Protein AF-A0A7J4L629-F1 (afdb_monomer)

Solvent-accessible surface area (backbone atoms only — not comparable to full-atom values): 3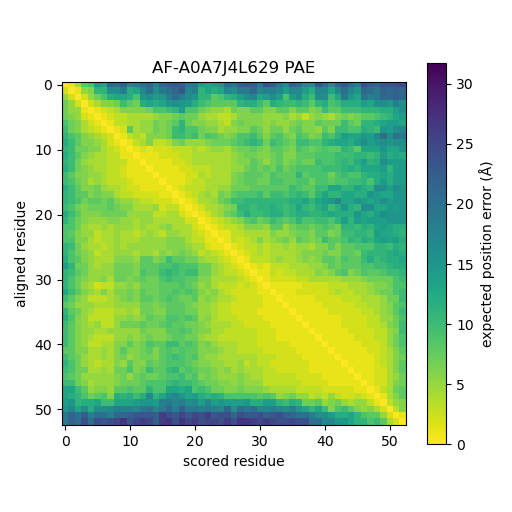501 Å² total; per-residue (Å²): 134,86,80,90,66,77,73,92,62,69,53,71,57,52,39,47,73,73,74,47,87,77,92,82,77,87,69,49,79,77,50,41,57,56,43,49,53,54,47,52,53,50,52,51,49,53,50,59,66,68,60,74,125

Foldseek 3Di:
DDPLADDPDPVCVVCVVVVHHDDDDDDDPVVCVVRVVVNVVVVVVVVVVVPDD

Radius of gyration: 13.72 Å; Cα contacts (8 Å, |Δi|>4): 13; chains: 1; bounding box: 35×28×29 Å

Secondary structure (DSSP, 8-state):
--------SSHHHHHHHTT---------HHHHHHHHHHHHHHHHHHHHHH---

Sequence (53 aa):
MEKSKLVRDKIPQIIKNNGDKSVFHIASDEEYGSKLNEKLIEEVNEWSSSQTI

Mean predicted aligned error: 7.44 Å

pLDDT: mean 79.47, std 10.56, range [42.5, 90.12]

Structure (mmCIF, N/CA/C/O backbone):
data_AF-A0A7J4L629-F1
#
_entry.id   AF-A0A7J4L629-F1
#
loop_
_atom_site.group_PDB
_atom_site.id
_atom_site.type_symbol
_atom_site.label_atom_id
_atom_site.label_alt_id
_atom_site.label_comp_id
_atom_site.label_asym_id
_atom_site.label_entity_id
_atom_site.label_seq_id
_atom_site.pdbx_PDB_ins_code
_atom_site.Cartn_x
_atom_site.Cartn_y
_atom_site.Cartn_z
_atom_site.occupancy
_atom_site.B_iso_or_equiv
_atom_site.auth_seq_id
_atom_site.auth_comp_id
_atom_site.auth_asym_id
_atom_site.auth_atom_id
_atom_site.pdbx_PDB_model_num
ATOM 1 N N . MET A 1 1 ? 9.166 7.773 11.813 1.00 42.50 1 MET A N 1
ATOM 2 C CA . MET A 1 1 ? 9.278 7.306 10.416 1.00 42.50 1 MET A CA 1
ATOM 3 C C . MET A 1 1 ? 7.868 7.240 9.860 1.00 42.50 1 MET A C 1
ATOM 5 O O . MET A 1 1 ? 7.105 6.385 10.291 1.00 42.50 1 MET A O 1
ATOM 9 N N . GLU A 1 2 ? 7.480 8.188 9.010 1.00 47.50 2 GLU A N 1
ATOM 10 C CA . GLU A 1 2 ? 6.177 8.145 8.338 1.00 47.50 2 GLU A CA 1
ATOM 11 C C . GLU A 1 2 ? 6.265 7.165 7.163 1.00 47.50 2 GLU A C 1
ATOM 13 O O . GLU A 1 2 ? 7.021 7.386 6.220 1.00 47.50 2 GLU A O 1
ATOM 18 N N . LYS A 1 3 ? 5.540 6.042 7.240 1.00 58.38 3 LYS A N 1
ATOM 19 C CA . LYS A 1 3 ? 5.429 5.090 6.127 1.00 58.38 3 LYS A CA 1
ATOM 20 C C . LYS A 1 3 ? 4.283 5.530 5.218 1.00 58.38 3 LYS A C 1
ATOM 22 O O . LYS A 1 3 ? 3.157 5.053 5.363 1.00 58.38 3 LYS A O 1
ATOM 27 N N . SER A 1 4 ? 4.574 6.434 4.286 1.00 68.00 4 SER A N 1
ATOM 28 C CA . SER A 1 4 ? 3.666 6.819 3.196 1.00 68.00 4 SER A CA 1
ATOM 29 C C . SER A 1 4 ? 3.568 5.689 2.170 1.00 68.00 4 SER A C 1
ATOM 31 O O . SER A 1 4 ? 4.116 5.773 1.075 1.00 68.00 4 SER A O 1
ATOM 33 N N . LYS A 1 5 ? 2.906 4.594 2.551 1.00 73.31 5 LYS A N 1
ATOM 34 C CA . LYS A 1 5 ? 2.716 3.414 1.703 1.00 73.31 5 LYS A CA 1
ATOM 35 C C . LYS A 1 5 ? 1.377 3.468 0.978 1.00 73.31 5 LYS A C 1
ATOM 37 O O . LYS A 1 5 ? 0.364 3.875 1.550 1.00 73.31 5 LYS A O 1
ATOM 42 N N . LEU A 1 6 ? 1.357 2.989 -0.262 1.00 80.88 6 LEU A N 1
ATOM 43 C CA . LEU A 1 6 ? 0.108 2.775 -0.982 1.00 80.88 6 LEU A CA 1
ATOM 44 C C . LEU A 1 6 ? -0.658 1.618 -0.325 1.00 80.88 6 LEU A C 1
ATOM 46 O O . LEU A 1 6 ? -0.176 0.486 -0.287 1.00 80.88 6 LEU A O 1
ATOM 50 N N . VAL A 1 7 ? -1.852 1.902 0.195 1.00 74.75 7 VAL A N 1
ATOM 51 C CA . VAL A 1 7 ? -2.795 0.895 0.701 1.00 74.75 7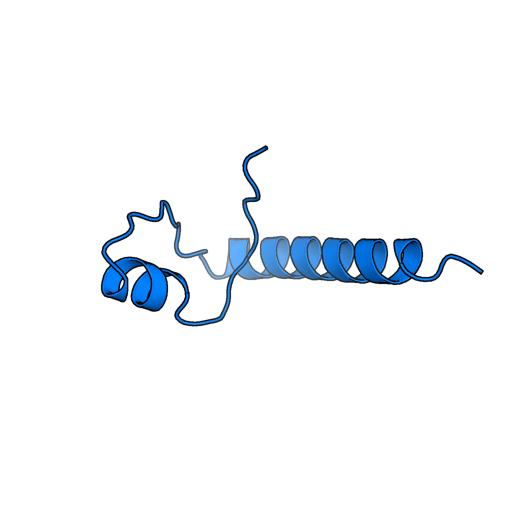 VAL A CA 1
ATOM 52 C C . VAL A 1 7 ? -3.981 0.811 -0.256 1.00 74.75 7 VAL A C 1
ATOM 54 O O . VAL A 1 7 ? -4.677 1.797 -0.474 1.00 74.75 7 VAL A O 1
ATOM 57 N N . ARG A 1 8 ? -4.191 -0.361 -0.866 1.00 76.25 8 ARG A N 1
ATOM 58 C CA . ARG A 1 8 ? -5.326 -0.609 -1.780 1.00 76.25 8 ARG A CA 1
ATOM 59 C C . ARG A 1 8 ? -6.591 -1.059 -1.050 1.00 76.25 8 ARG A C 1
ATOM 61 O O . ARG A 1 8 ? -7.687 -0.955 -1.590 1.00 76.25 8 ARG A O 1
ATOM 68 N N . ASP A 1 9 ? -6.426 -1.562 0.166 1.00 75.62 9 ASP A N 1
ATOM 69 C CA . ASP A 1 9 ? -7.510 -2.021 1.021 1.00 75.62 9 ASP A CA 1
ATOM 70 C C . ASP A 1 9 ? -8.254 -0.855 1.678 1.00 75.62 9 ASP A C 1
ATOM 72 O O . ASP A 1 9 ? -7.750 0.265 1.791 1.00 75.62 9 ASP A O 1
ATOM 76 N N . LYS A 1 10 ? -9.441 -1.138 2.226 1.00 80.25 10 LYS A N 1
ATOM 77 C CA . LYS A 1 10 ? -10.245 -0.182 3.009 1.00 80.25 10 LYS A CA 1
ATOM 78 C C . LYS A 1 10 ? -9.628 0.151 4.381 1.00 80.25 10 LYS A C 1
ATOM 80 O O . LYS A 1 10 ? -10.354 0.471 5.318 1.00 80.25 10 LYS A O 1
ATOM 85 N N . ILE A 1 11 ? -8.301 0.111 4.514 1.00 82.19 11 ILE A N 1
ATOM 86 C CA . ILE A 1 11 ? -7.547 0.396 5.743 1.00 82.19 11 ILE A CA 1
A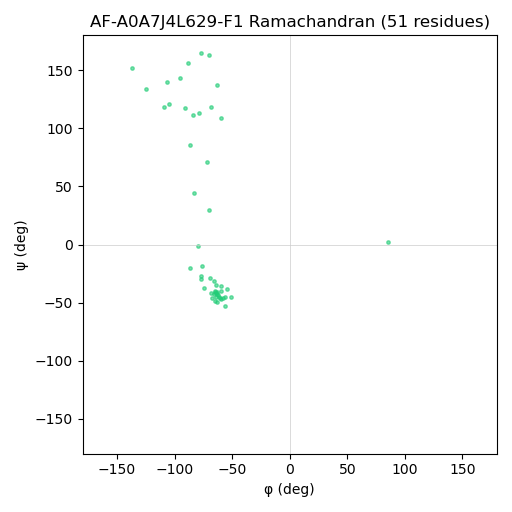TOM 87 C C . ILE A 1 11 ? -7.958 1.734 6.367 1.00 82.19 11 ILE A C 1
ATOM 89 O O . ILE A 1 11 ? -8.238 1.732 7.564 1.00 82.19 11 ILE A O 1
ATOM 93 N N . PRO A 1 12 ? -8.117 2.847 5.615 1.00 78.94 12 PRO A N 1
ATOM 94 C CA . PRO A 1 12 ? -8.589 4.095 6.215 1.00 78.94 12 PRO A CA 1
ATOM 95 C C . PRO A 1 12 ? -9.972 3.962 6.865 1.00 78.94 12 PRO A C 1
ATOM 97 O O . PRO A 1 12 ? -10.224 4.546 7.918 1.00 78.94 12 PRO A O 1
ATOM 100 N N . GLN A 1 13 ? -10.868 3.159 6.277 1.00 81.12 13 GLN A N 1
ATOM 101 C CA . GLN A 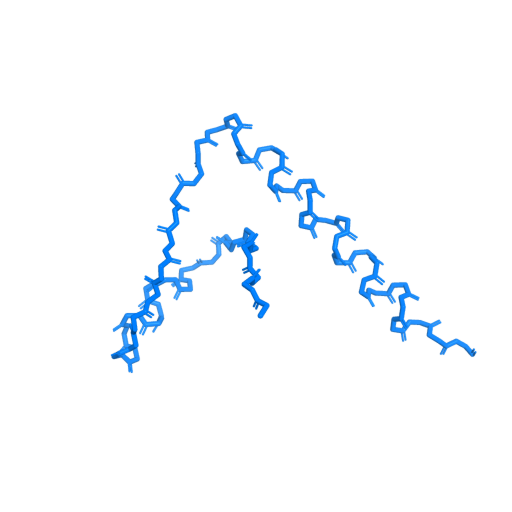1 13 ? -12.186 2.899 6.857 1.00 81.12 13 GLN A CA 1
ATOM 102 C C . GLN A 1 13 ? -12.122 1.965 8.064 1.00 81.12 13 GLN A C 1
ATOM 104 O O . GLN A 1 13 ? -12.846 2.194 9.026 1.00 81.12 13 GLN A O 1
ATOM 109 N N . ILE A 1 14 ? -11.251 0.954 8.044 1.00 84.50 14 ILE A N 1
AT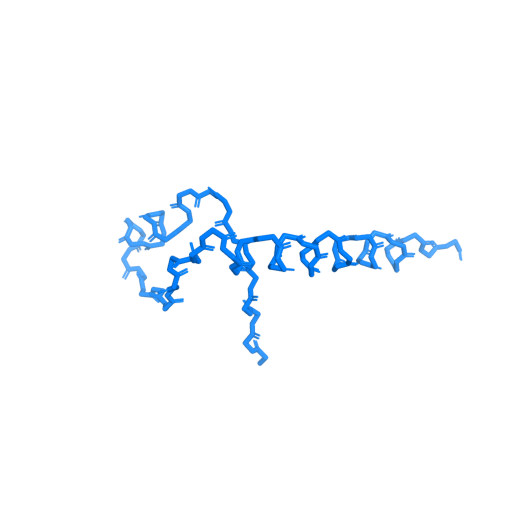OM 110 C CA . ILE A 1 14 ? -11.034 0.048 9.180 1.00 84.50 14 ILE A CA 1
ATOM 111 C C . ILE A 1 14 ? -10.467 0.827 10.376 1.00 84.50 14 ILE A C 1
ATOM 113 O O . ILE A 1 14 ? -10.983 0.703 11.481 1.00 84.50 14 ILE A O 1
ATOM 117 N N . ILE A 1 15 ? -9.474 1.694 10.145 1.00 83.75 15 ILE A N 1
ATOM 118 C CA . ILE A 1 15 ? -8.893 2.580 11.168 1.00 83.75 15 ILE A CA 1
ATOM 119 C C . ILE A 1 15 ? -9.970 3.504 11.745 1.00 83.75 15 ILE A C 1
ATOM 121 O O . ILE A 1 15 ? -10.129 3.582 12.961 1.00 83.75 15 ILE A O 1
ATOM 125 N N . LYS A 1 16 ? -10.775 4.132 10.876 1.00 84.25 16 LYS A N 1
ATOM 126 C CA . LYS A 1 16 ? -11.902 4.972 11.303 1.00 84.25 16 LYS A CA 1
ATOM 127 C C . LYS A 1 16 ? -12.923 4.186 12.133 1.00 84.25 16 LYS A C 1
ATOM 129 O O . LYS A 1 16 ? -13.446 4.719 13.106 1.00 84.25 16 LYS A O 1
ATOM 134 N N . ASN A 1 17 ? -13.207 2.937 11.761 1.00 85.62 17 ASN A N 1
ATOM 135 C CA . ASN A 1 17 ? -14.139 2.069 12.479 1.00 85.62 17 ASN A CA 1
ATOM 136 C C . ASN A 1 17 ? -13.606 1.638 13.855 1.00 85.62 17 ASN A C 1
ATOM 138 O O . ASN A 1 17 ? -14.391 1.438 14.775 1.00 85.62 17 ASN A O 1
ATOM 142 N N . ASN A 1 18 ? -12.285 1.558 14.014 1.00 86.81 18 ASN A N 1
ATOM 143 C CA . ASN A 1 18 ? -11.634 1.295 15.298 1.00 86.81 18 ASN A CA 1
ATOM 144 C C . ASN A 1 18 ? -11.535 2.542 16.199 1.00 86.81 18 ASN A C 1
ATOM 146 O O . ASN A 1 18 ? -11.051 2.440 17.321 1.00 86.81 18 ASN A O 1
ATOM 150 N N . GLY A 1 19 ? -12.007 3.709 15.742 1.00 86.88 19 GLY A N 1
ATOM 151 C CA . GLY A 1 19 ? -11.955 4.969 16.494 1.00 86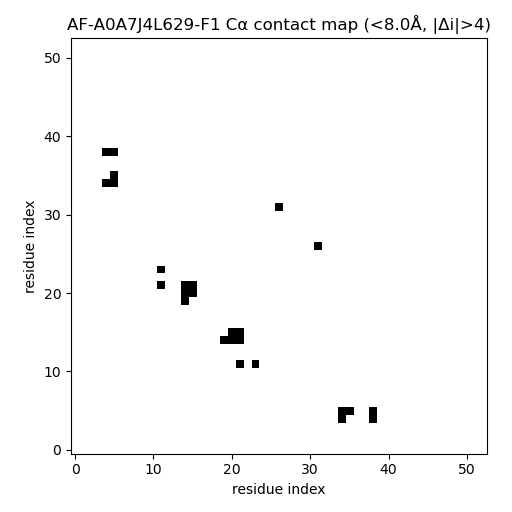.88 19 GLY A CA 1
ATOM 152 C C . GLY A 1 19 ? -10.640 5.741 16.349 1.00 86.88 19 GLY A C 1
ATOM 153 O O . GLY A 1 19 ? -10.497 6.819 16.927 1.00 86.88 19 GLY A O 1
ATOM 154 N N . ASP A 1 20 ? -9.708 5.235 15.543 1.00 84.44 20 ASP A N 1
ATOM 155 C CA . ASP A 1 20 ? -8.416 5.860 15.288 1.00 84.44 20 ASP A CA 1
ATOM 156 C C . ASP A 1 20 ? -8.479 6.856 14.119 1.00 84.44 20 ASP A C 1
ATOM 158 O O . ASP A 1 20 ? -9.333 6.787 13.225 1.00 84.44 20 ASP A O 1
ATOM 162 N N . LYS A 1 21 ? -7.544 7.813 14.104 1.00 77.88 21 LYS A N 1
ATOM 163 C CA . LYS A 1 21 ? -7.412 8.812 13.033 1.00 77.88 21 LYS A CA 1
ATOM 164 C C . LYS A 1 21 ? -6.222 8.465 12.144 1.00 77.88 21 LYS A C 1
ATOM 166 O O . LYS A 1 21 ? -5.092 8.423 12.617 1.00 77.88 21 LYS A O 1
ATOM 171 N N . SER A 1 22 ? -6.474 8.262 10.851 1.00 79.25 22 SER A N 1
ATOM 172 C CA . SER A 1 22 ? -5.424 8.140 9.831 1.00 79.25 22 SER A CA 1
ATOM 173 C C . SER A 1 22 ? -5.368 9.389 8.961 1.00 79.25 22 SER A C 1
ATOM 175 O O . SER A 1 22 ? -6.402 9.938 8.580 1.00 79.25 22 SER A O 1
ATOM 177 N N . VAL A 1 23 ? -4.152 9.820 8.631 1.00 81.19 23 VAL A N 1
ATOM 178 C CA . VAL A 1 23 ? -3.903 10.783 7.556 1.00 81.19 23 VAL A CA 1
ATOM 179 C C . VAL A 1 23 ? -3.683 9.967 6.290 1.00 81.19 23 VAL A C 1
ATOM 181 O O . VAL A 1 23 ? -2.775 9.141 6.235 1.00 81.19 23 VAL A O 1
ATOM 184 N N . PHE A 1 24 ? -4.547 10.145 5.297 1.00 79.81 24 PHE A N 1
ATOM 185 C CA . PHE A 1 24 ? -4.448 9.447 4.022 1.00 79.81 24 PHE A CA 1
ATOM 186 C C . PHE A 1 24 ? -4.720 10.413 2.876 1.00 79.81 24 PHE A C 1
ATOM 188 O O . PHE A 1 24 ? -5.449 11.394 3.021 1.00 79.81 24 PHE A O 1
ATOM 195 N N . HIS A 1 25 ? -4.132 10.106 1.730 1.00 83.25 25 HIS A N 1
ATOM 196 C CA . HIS A 1 25 ? -4.347 10.810 0.480 1.00 83.25 25 HIS A CA 1
ATOM 197 C C . HIS A 1 25 ? -4.790 9.787 -0.566 1.00 83.25 25 HIS A C 1
ATOM 199 O O . HIS A 1 25 ? -4.230 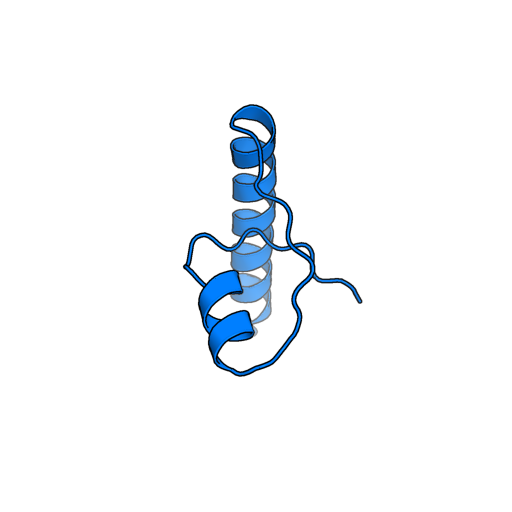8.691 -0.639 1.00 83.25 25 HIS A O 1
ATOM 205 N N . ILE A 1 26 ? -5.832 10.118 -1.329 1.00 81.50 26 ILE A N 1
ATOM 206 C CA . ILE A 1 26 ? -6.281 9.285 -2.444 1.00 81.50 26 ILE A CA 1
ATOM 207 C C . ILE A 1 26 ? -5.411 9.665 -3.636 1.00 81.50 26 ILE A C 1
ATOM 209 O O . ILE A 1 26 ? -5.527 10.782 -4.125 1.00 81.50 26 ILE A O 1
ATOM 213 N N . ALA A 1 27 ? -4.543 8.746 -4.060 1.00 80.44 27 ALA A N 1
ATOM 214 C CA . ALA A 1 27 ? -3.666 8.966 -5.201 1.00 80.44 27 ALA A CA 1
ATOM 215 C C . ALA A 1 27 ? -4.481 9.163 -6.487 1.00 80.44 27 ALA A C 1
ATOM 217 O O . ALA A 1 27 ? -5.430 8.415 -6.746 1.00 80.44 27 ALA A O 1
ATOM 218 N N . SER A 1 28 ? -4.072 10.141 -7.291 1.00 82.69 28 SER A N 1
ATOM 219 C CA . SER A 1 28 ? -4.566 10.338 -8.658 1.00 82.69 28 SER A CA 1
ATOM 220 C C . SER A 1 28 ? -4.055 9.217 -9.579 1.00 82.69 28 SER A C 1
ATOM 222 O O . SER A 1 28 ? -3.074 8.557 -9.238 1.00 82.69 28 SER A O 1
ATOM 224 N N . ASP A 1 29 ? -4.649 9.002 -10.759 1.00 81.69 29 ASP A N 1
ATOM 225 C CA . ASP A 1 29 ? -4.203 7.947 -11.695 1.00 81.69 29 ASP A CA 1
ATOM 226 C C . ASP A 1 29 ? -2.705 8.049 -12.056 1.00 81.69 29 ASP A C 1
ATOM 228 O O . ASP A 1 29 ? -2.002 7.038 -12.118 1.00 81.69 29 ASP A O 1
ATOM 232 N N . GLU A 1 30 ? -2.190 9.272 -12.221 1.00 82.69 30 GLU A N 1
ATOM 233 C CA . GLU A 1 30 ? -0.769 9.540 -12.494 1.00 82.69 30 GLU A CA 1
ATOM 234 C C . GLU A 1 30 ? 0.138 9.139 -11.317 1.00 82.69 30 GLU A C 1
ATOM 236 O O . GLU A 1 30 ? 1.188 8.518 -11.495 1.00 82.69 30 GLU A O 1
ATOM 241 N N . GLU A 1 31 ? -0.285 9.445 -10.091 1.00 80.75 31 GLU A N 1
ATOM 242 C CA . GLU A 1 31 ? 0.463 9.133 -8.870 1.00 80.75 31 GLU A CA 1
ATOM 243 C C . GLU A 1 31 ? 0.347 7.656 -8.492 1.00 80.75 31 GLU A C 1
ATOM 245 O O . GLU A 1 31 ? 1.276 7.089 -7.912 1.00 80.75 31 GLU A O 1
ATOM 250 N N . TYR A 1 32 ? -0.771 7.015 -8.844 1.00 83.38 32 TYR A N 1
ATOM 251 C CA . TYR A 1 32 ? -1.038 5.611 -8.560 1.00 83.38 32 TYR A CA 1
ATOM 252 C C . TYR A 1 32 ? 0.036 4.710 -9.166 1.00 83.38 32 TYR A C 1
ATOM 254 O O . TYR A 1 32 ? 0.568 3.847 -8.468 1.00 83.38 32 TYR A O 1
ATOM 262 N N . GLY A 1 33 ? 0.407 4.943 -10.430 1.00 83.94 33 GLY A N 1
ATOM 263 C CA . GLY A 1 33 ? 1.452 4.169 -11.102 1.00 83.94 33 GLY A CA 1
ATOM 264 C C . GLY A 1 33 ? 2.808 4.273 -10.397 1.00 83.94 33 GLY A C 1
ATOM 265 O O . GLY A 1 33 ? 3.452 3.256 -10.130 1.00 83.94 33 GLY A O 1
ATOM 266 N N . SER A 1 34 ? 3.215 5.491 -10.022 1.00 86.06 34 SER A N 1
ATOM 267 C CA . SER A 1 34 ? 4.471 5.717 -9.292 1.00 86.06 34 SER A CA 1
ATOM 268 C C . SER A 1 34 ? 4.441 5.068 -7.907 1.00 86.06 34 SER A C 1
ATOM 270 O O . SER A 1 34 ? 5.349 4.318 -7.551 1.00 86.06 34 SER A O 1
ATOM 272 N N . LYS A 1 35 ? 3.363 5.290 -7.146 1.00 84.25 35 LYS A N 1
ATOM 273 C CA . LYS A 1 35 ? 3.201 4.759 -5.786 1.00 84.25 35 LYS A CA 1
ATOM 274 C C . LYS A 1 35 ? 3.092 3.237 -5.758 1.00 84.25 35 LYS A C 1
ATOM 276 O O . LYS A 1 35 ? 3.542 2.613 -4.798 1.00 84.25 35 LYS A O 1
ATOM 281 N N . LEU A 1 36 ? 2.522 2.633 -6.802 1.00 86.56 36 LEU A N 1
ATOM 282 C CA . LEU A 1 36 ? 2.469 1.183 -6.961 1.00 86.56 36 LEU A CA 1
ATOM 283 C C . LEU A 1 36 ? 3.869 0.607 -7.190 1.00 86.56 36 LEU A C 1
ATOM 285 O O . LEU A 1 36 ? 4.236 -0.353 -6.518 1.00 86.56 36 LEU A O 1
ATOM 289 N N . ASN A 1 37 ? 4.661 1.215 -8.078 1.00 87.50 37 ASN A N 1
ATOM 290 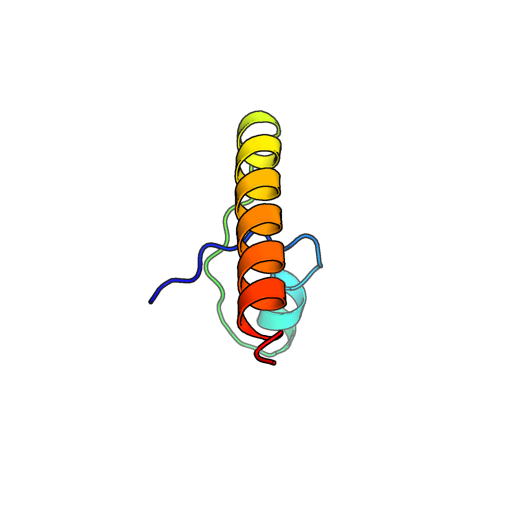C CA . ASN A 1 37 ? 6.045 0.797 -8.314 1.00 87.50 37 ASN A CA 1
ATOM 291 C C . ASN A 1 37 ? 6.910 0.934 -7.053 1.00 87.50 37 ASN A C 1
ATOM 293 O O . ASN A 1 37 ? 7.619 -0.007 -6.704 1.00 87.50 37 ASN A O 1
ATOM 297 N N . GLU A 1 38 ? 6.808 2.055 -6.329 1.00 87.88 38 GLU A N 1
ATOM 298 C CA . GLU A 1 38 ? 7.499 2.241 -5.042 1.00 87.88 38 GLU A CA 1
ATOM 299 C C . GLU A 1 38 ? 7.128 1.133 -4.042 1.00 87.88 38 GLU A C 1
ATOM 301 O O . GLU A 1 38 ? 8.008 0.539 -3.417 1.00 87.88 38 GLU A O 1
ATOM 306 N N . LYS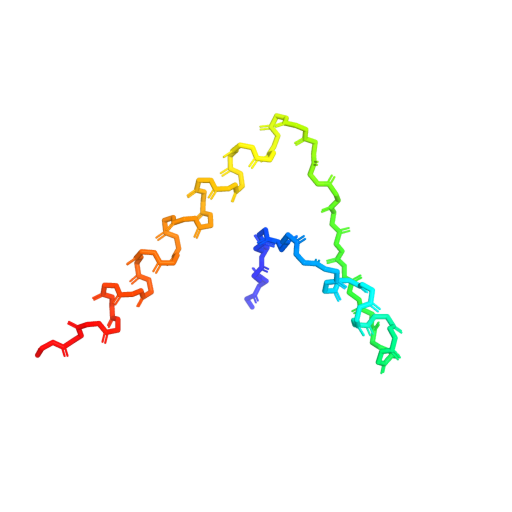 A 1 39 ? 5.832 0.800 -3.932 1.00 85.38 39 LYS A N 1
ATOM 307 C CA . LYS A 1 39 ? 5.359 -0.250 -3.021 1.00 85.38 39 LYS A CA 1
ATOM 308 C C . LYS A 1 39 ? 5.872 -1.638 -3.410 1.00 85.38 39 LYS A C 1
ATOM 310 O O . LYS A 1 39 ? 6.242 -2.408 -2.532 1.00 85.38 39 LYS A O 1
ATOM 315 N N . LEU A 1 40 ? 5.917 -1.959 -4.702 1.00 89.00 40 LEU A N 1
ATOM 316 C CA . LEU A 1 40 ? 6.453 -3.237 -5.181 1.00 89.00 40 LEU A CA 1
ATOM 317 C C . LEU A 1 40 ? 7.943 -3.384 -4.857 1.00 89.00 40 LEU A C 1
ATOM 319 O O . LEU A 1 40 ? 8.363 -4.442 -4.398 1.00 89.00 40 LEU A O 1
ATOM 323 N N . ILE A 1 41 ? 8.730 -2.324 -5.053 1.00 89.19 41 ILE A N 1
ATOM 324 C CA . ILE A 1 41 ? 10.162 -2.321 -4.723 1.00 89.19 41 ILE A CA 1
ATOM 325 C C . ILE A 1 41 ? 10.370 -2.492 -3.212 1.00 89.19 41 ILE A C 1
ATOM 327 O O . ILE A 1 41 ? 11.243 -3.256 -2.807 1.00 89.19 41 ILE A O 1
ATOM 331 N N . GLU A 1 42 ? 9.563 -1.823 -2.379 1.00 87.44 42 GLU A N 1
ATOM 332 C CA . GLU A 1 42 ? 9.581 -2.000 -0.918 1.00 87.44 42 GLU A CA 1
ATOM 333 C C . GLU A 1 42 ? 9.362 -3.470 -0.532 1.00 87.44 42 GLU A C 1
ATOM 335 O O . GLU A 1 42 ? 10.195 -4.038 0.166 1.00 87.44 42 GLU A O 1
ATOM 340 N N . GLU A 1 43 ? 8.301 -4.105 -1.037 1.00 86.44 43 GLU A N 1
ATOM 341 C CA . GLU A 1 43 ? 7.968 -5.506 -0.726 1.00 86.44 43 GLU A CA 1
ATOM 342 C C . GLU A 1 43 ? 9.047 -6.484 -1.210 1.00 86.44 43 GLU A C 1
ATOM 344 O O . GLU A 1 43 ? 9.404 -7.415 -0.493 1.00 86.44 43 GLU A O 1
ATOM 349 N N . VAL A 1 44 ? 9.610 -6.269 -2.406 1.00 90.12 44 VAL A N 1
ATOM 350 C CA . VAL A 1 44 ? 10.707 -7.101 -2.931 1.00 90.12 44 VAL A CA 1
ATOM 351 C C . VAL A 1 44 ? 11.960 -6.961 -2.069 1.00 90.12 44 VAL A C 1
ATOM 353 O O . VAL A 1 44 ? 12.614 -7.962 -1.781 1.00 90.12 44 VAL A O 1
ATOM 356 N N . ASN A 1 45 ? 12.287 -5.746 -1.624 1.00 88.12 45 ASN A N 1
ATOM 357 C CA . ASN A 1 45 ? 13.422 -5.512 -0.734 1.00 88.12 45 ASN A CA 1
ATOM 358 C C . ASN A 1 45 ? 13.189 -6.099 0.662 1.00 88.12 45 ASN A C 1
ATOM 360 O O . ASN A 1 45 ? 14.109 -6.702 1.215 1.00 88.12 45 ASN A O 1
ATOM 364 N N . GLU A 1 46 ? 11.986 -5.952 1.230 1.00 86.19 46 GLU A N 1
ATOM 365 C CA . GLU A 1 46 ? 11.617 -6.569 2.511 1.00 86.19 46 GLU A CA 1
ATOM 366 C C . GLU A 1 46 ? 11.681 -8.099 2.406 1.00 86.19 46 GLU A C 1
ATOM 368 O O . GLU A 1 46 ? 12.267 -8.750 3.270 1.00 86.19 46 GLU A O 1
ATOM 373 N N . TRP A 1 47 ? 11.181 -8.675 1.310 1.00 86.88 47 TRP A N 1
ATOM 374 C CA . TRP A 1 47 ? 11.271 -10.109 1.043 1.00 86.88 47 TRP A CA 1
ATOM 375 C C . TRP A 1 47 ? 12.722 -10.577 0.885 1.00 86.88 47 TRP A C 1
ATOM 377 O O . TRP A 1 47 ? 13.140 -11.514 1.562 1.00 86.88 47 TRP A O 1
ATOM 387 N N . SER A 1 48 ? 13.520 -9.893 0.060 1.00 84.44 48 SER A N 1
ATOM 388 C CA . SER A 1 48 ? 14.932 -10.230 -0.165 1.00 84.44 48 SER A CA 1
ATOM 389 C C . SER A 1 48 ? 15.776 -10.071 1.101 1.00 84.44 48 SER A C 1
ATOM 391 O O . SER A 1 48 ? 16.698 -10.852 1.307 1.00 84.44 48 SER A O 1
ATOM 393 N N . SER A 1 49 ? 15.469 -9.087 1.951 1.00 82.81 49 SER A N 1
ATOM 394 C CA . SER A 1 49 ? 16.154 -8.885 3.238 1.00 82.81 49 SER A CA 1
ATOM 395 C C . SER A 1 49 ? 15.681 -9.873 4.305 1.00 82.81 49 SER A C 1
ATOM 397 O O . SER A 1 49 ? 16.426 -10.191 5.226 1.00 82.81 49 SER A O 1
ATOM 399 N N . SER A 1 50 ? 14.446 -10.371 4.194 1.00 78.12 50 SER A N 1
ATOM 400 C CA . SER A 1 50 ? 13.930 -11.452 5.036 1.00 78.12 50 SER A CA 1
ATOM 401 C C . SER A 1 50 ? 14.473 -12.825 4.623 1.00 78.12 50 SER A C 1
ATOM 403 O O . SER A 1 50 ? 14.413 -13.750 5.432 1.00 78.12 50 SER A O 1
ATOM 405 N N . GLN A 1 51 ? 14.999 -12.975 3.403 1.00 65.56 51 GLN A N 1
ATOM 406 C CA . GLN A 1 51 ? 15.701 -14.173 2.931 1.00 65.56 51 GLN A CA 1
ATOM 407 C C . GLN A 1 51 ? 17.185 -14.194 3.342 1.00 65.56 51 GLN A C 1
ATOM 409 O O . GLN A 1 51 ? 18.054 -14.551 2.548 1.00 65.56 51 GLN A O 1
ATOM 414 N N . THR A 1 52 ? 17.496 -13.845 4.592 1.00 52.97 52 THR A N 1
ATOM 415 C CA . THR A 1 52 ? 18.803 -14.176 5.176 1.00 52.97 52 THR A CA 1
ATOM 416 C C . THR A 1 52 ? 18.971 -15.700 5.160 1.00 52.97 52 THR A C 1
ATOM 418 O O . THR A 1 52 ? 18.277 -16.403 5.897 1.00 52.97 52 THR A O 1
ATOM 421 N N . ILE A 1 53 ? 19.858 -16.193 4.290 1.00 52.62 53 ILE A N 1
ATOM 422 C CA . ILE A 1 53 ? 20.481 -17.525 4.369 1.00 52.62 53 ILE A CA 1
ATOM 423 C C . ILE A 1 53 ? 21.647 -17.438 5.352 1.00 52.62 53 ILE A C 1
ATOM 425 O O . ILE A 1 53 ? 22.379 -16.422 5.290 1.00 52.62 53 ILE A O 1
#